Protein AF-T0M481-F1 (afdb_monomer_lite)

Radius of gyration: 25.81 Å; chains: 1; bounding box: 68×19×81 Å

Secondary structure (DSSP, 8-state):
--HHHHSSSS-HHHHHHHHHHHHHHHHH-TT--HHHHHHHHHHHHHHHHHHHHHHHHHHHHHHHHHHHHHTT--HHHHHHHHHHHHHHHHHHHHHHHHHHHHHHHHHHHHHHGGGS---

Organism: Colletotrichum gloeosporioides (strain Cg-14) (NCBI:txid1237896)

pLDDT: mean 72.32, std 14.94, range [41.38, 90.5]

Structure (mmCIF, N/CA/C/O backbone):
data_AF-T0M481-F1
#
_entry.id   AF-T0M481-F1
#
loop_
_atom_site.group_PDB
_atom_site.id
_atom_site.type_symbol
_atom_site.label_atom_id
_atom_site.l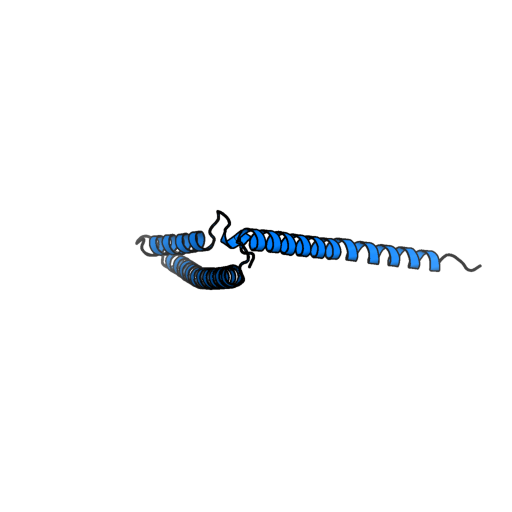abel_alt_id
_atom_site.label_comp_id
_atom_site.label_asym_id
_atom_site.label_entity_id
_atom_site.label_seq_id
_atom_site.pdbx_PDB_ins_code
_atom_site.Cartn_x
_atom_site.Cartn_y
_atom_site.Cartn_z
_atom_site.occupancy
_atom_site.B_iso_or_equiv
_atom_site.auth_seq_id
_atom_site.auth_comp_id
_atom_site.auth_asym_id
_atom_site.auth_atom_id
_atom_site.pdbx_PDB_model_num
ATOM 1 N N . MET A 1 1 ? -0.130 -3.975 10.756 1.00 49.25 1 MET A N 1
ATOM 2 C CA . MET A 1 1 ? 0.041 -2.706 10.017 1.00 49.25 1 MET A CA 1
ATOM 3 C C . MET A 1 1 ? -0.973 -1.734 10.607 1.00 49.25 1 MET A C 1
ATOM 5 O O . MET A 1 1 ? -2.122 -2.134 10.731 1.00 49.25 1 MET A O 1
ATOM 9 N N . HIS A 1 2 ? -0.563 -0.553 11.082 1.00 55.28 2 HIS A N 1
ATOM 10 C CA . HIS A 1 2 ? -1.477 0.374 11.772 1.00 55.28 2 HIS A CA 1
ATOM 11 C C . HIS A 1 2 ? -2.547 0.876 10.802 1.00 55.28 2 HIS A C 1
ATOM 13 O O . HIS A 1 2 ? -2.225 1.422 9.753 1.00 55.28 2 HIS A O 1
ATOM 19 N N . LEU A 1 3 ? -3.817 0.699 11.143 1.00 54.62 3 LEU A N 1
ATOM 20 C CA . LEU A 1 3 ? -4.967 1.100 10.320 1.00 54.62 3 LEU A CA 1
ATOM 21 C C . LEU A 1 3 ? -5.020 2.625 10.134 1.00 54.62 3 LEU A C 1
ATOM 23 O O . LEU A 1 3 ? -5.485 3.103 9.111 1.00 54.62 3 LEU A O 1
ATOM 27 N N . LEU A 1 4 ? -4.435 3.378 11.070 1.00 52.09 4 LEU A N 1
ATOM 28 C CA . LEU A 1 4 ? -4.117 4.803 10.943 1.00 52.09 4 LEU A CA 1
ATOM 29 C C . LEU A 1 4 ? -3.196 5.130 9.753 1.00 52.09 4 LEU A C 1
ATOM 31 O O . LEU A 1 4 ? -3.369 6.172 9.133 1.00 52.09 4 LEU A O 1
ATOM 35 N N . LEU A 1 5 ? -2.265 4.243 9.382 1.00 50.97 5 LEU A N 1
ATOM 36 C CA . LEU A 1 5 ? -1.476 4.382 8.148 1.00 50.97 5 LEU A CA 1
ATOM 37 C C . LEU A 1 5 ? -2.283 3.970 6.910 1.00 50.97 5 LEU A C 1
ATOM 39 O O . LEU A 1 5 ? -2.070 4.536 5.845 1.00 50.97 5 LEU A O 1
ATOM 43 N N . ALA A 1 6 ? -3.229 3.035 7.050 1.00 52.03 6 ALA A N 1
ATOM 44 C CA . ALA A 1 6 ? -4.148 2.652 5.973 1.00 52.03 6 ALA A CA 1
ATOM 45 C C . ALA A 1 6 ? -5.251 3.702 5.714 1.00 52.03 6 ALA A C 1
ATOM 47 O O . ALA A 1 6 ? -5.781 3.767 4.611 1.00 52.03 6 ALA A O 1
ATOM 48 N N . ALA A 1 7 ? -5.587 4.523 6.715 1.00 46.91 7 ALA A N 1
ATOM 49 C CA . ALA A 1 7 ? -6.541 5.633 6.631 1.00 46.91 7 ALA A CA 1
ATOM 50 C C . ALA A 1 7 ? -5.863 7.008 6.454 1.00 46.91 7 ALA A C 1
ATOM 52 O O . ALA A 1 7 ? -6.551 8.018 6.289 1.00 46.91 7 ALA A O 1
ATOM 53 N N . SER A 1 8 ? -4.527 7.060 6.501 1.00 50.88 8 SER A N 1
ATOM 54 C CA . SER A 1 8 ? -3.735 8.265 6.242 1.00 50.88 8 SER A CA 1
ATOM 55 C C . SER A 1 8 ? -3.955 8.737 4.805 1.00 50.88 8 SER A C 1
ATOM 57 O O . SER A 1 8 ? -3.992 7.936 3.875 1.00 50.88 8 SER A O 1
ATOM 59 N N . SER A 1 9 ? -4.045 10.054 4.605 1.00 44.50 9 SER A N 1
ATOM 60 C CA . SER A 1 9 ? -4.241 10.715 3.302 1.00 44.50 9 SER A CA 1
ATOM 61 C C . SER A 1 9 ? -3.121 10.464 2.278 1.00 44.50 9 SER A C 1
ATOM 63 O O . SER A 1 9 ? -3.223 10.877 1.124 1.00 44.50 9 SER A O 1
ATOM 65 N N . THR A 1 10 ? -2.068 9.763 2.685 1.00 53.41 10 THR A N 1
ATOM 66 C CA . THR A 1 10 ? -1.092 9.083 1.835 1.00 53.41 10 THR A CA 1
ATOM 67 C C . THR A 1 10 ? -1.493 7.619 1.674 1.00 53.41 10 THR A C 1
ATOM 69 O O . THR A 1 10 ? -0.901 6.733 2.285 1.00 53.41 10 THR A O 1
ATOM 72 N N . ASP A 1 11 ? -2.514 7.368 0.852 1.00 67.94 11 ASP A N 1
ATOM 73 C CA . ASP A 1 11 ? -2.956 6.018 0.506 1.00 67.94 11 ASP A CA 1
ATOM 74 C C . ASP A 1 11 ? -1.809 5.296 -0.220 1.00 67.94 11 ASP A C 1
ATOM 76 O O . ASP A 1 11 ? -1.587 5.464 -1.420 1.00 67.94 11 ASP A O 1
ATOM 80 N N . TYR A 1 12 ? -1.007 4.542 0.535 1.00 72.00 12 TYR A N 1
ATOM 81 C CA . TYR A 1 12 ? 0.124 3.776 0.013 1.00 72.00 12 TYR A CA 1
ATOM 82 C C . TYR A 1 12 ? -0.323 2.828 -1.110 1.00 72.00 12 TYR A C 1
ATOM 84 O O . TYR A 1 12 ? 0.418 2.628 -2.071 1.00 72.00 12 TYR A O 1
ATOM 92 N N . VAL A 1 13 ? -1.562 2.323 -1.058 1.00 74.94 13 VAL A N 1
ATOM 93 C CA . VAL A 1 13 ? -2.144 1.524 -2.143 1.00 74.94 13 VAL A CA 1
ATOM 94 C C . VAL A 1 13 ? -2.251 2.361 -3.419 1.00 74.94 13 VAL A C 1
ATOM 96 O O . VAL A 1 13 ? -1.928 1.882 -4.508 1.00 74.94 13 VAL A O 1
ATOM 99 N N . GLU A 1 14 ? -2.672 3.616 -3.296 1.00 78.75 14 GLU A N 1
ATOM 100 C CA . GLU A 1 14 ? -2.809 4.534 -4.422 1.00 78.75 14 GLU A CA 1
ATOM 101 C C . GLU A 1 14 ? -1.457 4.997 -4.971 1.00 78.75 14 GLU A C 1
ATOM 103 O O . GLU A 1 14 ? -1.274 5.034 -6.187 1.00 78.75 14 GLU A O 1
ATOM 108 N N . LEU A 1 15 ? -0.472 5.242 -4.103 1.00 79.81 15 LEU A N 1
ATOM 109 C CA . LEU A 1 15 ? 0.903 5.531 -4.520 1.00 79.81 15 LEU A CA 1
ATOM 110 C C . LEU A 1 15 ? 1.496 4.373 -5.326 1.00 79.81 15 LEU A C 1
ATOM 112 O O . LEU A 1 15 ? 2.072 4.589 -6.391 1.00 79.81 15 LEU A O 1
ATOM 116 N N . VAL A 1 16 ? 1.297 3.135 -4.873 1.00 82.94 16 VAL A N 1
ATOM 117 C CA . VAL A 1 16 ? 1.801 1.953 -5.576 1.00 82.94 16 VAL A CA 1
ATOM 118 C C . VAL A 1 16 ? 1.090 1.744 -6.917 1.00 82.94 16 VAL A C 1
ATOM 120 O O . VAL A 1 16 ? 1.746 1.439 -7.915 1.00 82.94 16 VAL A O 1
ATOM 123 N N . LYS A 1 17 ? -0.230 1.967 -6.999 1.00 83.56 17 LYS A N 1
ATOM 124 C CA . LYS A 1 17 ? -0.949 1.956 -8.288 1.00 83.56 17 LYS A CA 1
ATOM 125 C C . LYS A 1 17 ? -0.415 3.021 -9.246 1.00 83.56 17 LYS A C 1
ATOM 127 O O . LYS A 1 17 ? -0.248 2.735 -10.432 1.00 83.56 17 LYS A O 1
ATOM 132 N N . GLN A 1 18 ? -0.133 4.228 -8.750 1.00 83.62 18 GLN A N 1
ATOM 133 C CA . GLN A 1 18 ? 0.468 5.290 -9.557 1.00 83.62 18 GLN A CA 1
ATOM 134 C C . GLN A 1 18 ? 1.862 4.895 -10.054 1.00 83.62 18 GLN A C 1
ATOM 136 O O . GLN A 1 18 ? 2.158 5.118 -11.224 1.00 83.62 18 GLN A O 1
ATOM 141 N N . SER A 1 19 ? 2.689 4.244 -9.229 1.00 82.81 19 SER A N 1
ATOM 142 C CA . SER A 1 19 ? 4.000 3.742 -9.661 1.00 82.81 19 SER A CA 1
ATOM 143 C C . SER A 1 19 ? 3.889 2.693 -10.771 1.00 82.81 19 SER A C 1
ATOM 145 O O . SER A 1 19 ? 4.580 2.808 -11.778 1.00 82.81 19 SER A O 1
ATOM 147 N N . VAL A 1 20 ? 2.984 1.713 -10.644 1.00 86.56 20 VAL A N 1
ATOM 148 C CA . VAL A 1 20 ? 2.738 0.709 -11.702 1.00 86.56 20 VAL A CA 1
ATOM 149 C C . VAL A 1 20 ? 2.296 1.374 -13.004 1.00 86.56 20 VAL A C 1
ATOM 151 O O . VAL A 1 20 ? 2.761 1.003 -14.081 1.00 86.56 20 VAL A O 1
ATOM 154 N N . ARG A 1 21 ? 1.406 2.367 -12.918 1.00 90.00 21 ARG A N 1
ATOM 155 C CA . ARG A 1 21 ? 0.944 3.120 -14.086 1.00 90.00 21 ARG A CA 1
ATOM 156 C C . ARG A 1 21 ? 2.096 3.872 -14.759 1.00 90.00 21 ARG A C 1
ATOM 158 O O . ARG A 1 21 ? 2.266 3.725 -15.962 1.00 90.00 21 ARG A O 1
ATOM 165 N N . LEU A 1 22 ? 2.894 4.617 -13.995 1.00 88.25 22 LEU A N 1
ATOM 166 C CA . LEU A 1 22 ? 4.019 5.397 -14.521 1.00 88.25 22 LEU A CA 1
ATOM 167 C C . LEU A 1 22 ? 5.086 4.509 -15.170 1.00 88.25 22 LEU A C 1
ATOM 169 O O . LEU A 1 22 ? 5.568 4.833 -16.249 1.00 88.25 22 LEU A O 1
ATOM 173 N N . TYR A 1 23 ? 5.436 3.375 -14.555 1.00 86.50 23 TYR A N 1
ATOM 174 C CA . TYR A 1 23 ? 6.412 2.459 -15.149 1.00 86.50 23 TYR A CA 1
ATOM 175 C C . TYR A 1 23 ? 5.873 1.747 -16.390 1.00 86.50 23 TYR A C 1
ATOM 177 O O . TYR A 1 23 ? 6.643 1.503 -17.312 1.00 86.50 23 TYR A O 1
ATOM 185 N N . ASN A 1 24 ? 4.570 1.460 -16.456 1.00 86.56 24 ASN A N 1
ATOM 186 C CA . ASN A 1 24 ? 3.945 0.947 -17.676 1.00 86.56 24 ASN A CA 1
ATOM 187 C C . ASN A 1 24 ? 3.922 1.989 -18.800 1.00 86.56 24 ASN A C 1
ATOM 189 O O . ASN A 1 24 ? 4.218 1.642 -19.938 1.00 86.56 24 ASN A O 1
ATOM 193 N N . GLU A 1 25 ? 3.579 3.243 -18.490 1.00 89.31 25 GLU A N 1
ATOM 194 C CA . GLU A 1 25 ? 3.620 4.351 -19.454 1.00 89.31 25 GLU A CA 1
ATOM 195 C C . GLU A 1 25 ? 5.046 4.524 -19.995 1.00 89.31 25 GLU A C 1
ATOM 197 O O . GLU A 1 25 ? 5.239 4.505 -21.207 1.00 89.31 25 GLU A O 1
ATOM 202 N N . LEU A 1 26 ? 6.048 4.551 -19.108 1.00 86.06 26 LEU A N 1
ATOM 203 C CA . LEU A 1 26 ? 7.460 4.640 -19.478 1.00 86.06 26 LEU A CA 1
ATOM 204 C C . LEU A 1 26 ? 7.919 3.436 -20.314 1.00 86.06 26 LEU A C 1
ATOM 206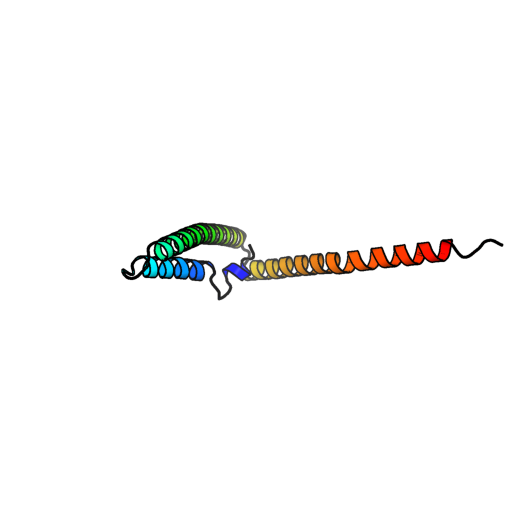 O O . LEU A 1 26 ? 8.633 3.603 -21.292 1.00 86.06 26 LEU A O 1
ATOM 210 N N . PHE A 1 27 ? 7.490 2.217 -19.977 1.00 83.50 27 PHE A N 1
ATOM 211 C CA . PHE A 1 27 ? 7.847 1.011 -20.734 1.00 83.50 27 PHE A CA 1
ATOM 212 C C . PHE A 1 27 ? 7.256 0.991 -22.153 1.00 83.50 27 PHE A C 1
ATOM 214 O O . PHE A 1 27 ? 7.807 0.347 -23.043 1.00 83.50 27 PHE A O 1
ATOM 221 N N . GLN A 1 28 ? 6.132 1.677 -22.369 1.00 85.25 28 GLN A N 1
ATOM 222 C CA . GLN A 1 28 ? 5.497 1.809 -23.681 1.00 85.25 28 GLN A CA 1
ATOM 223 C C . GLN A 1 28 ? 6.123 2.915 -24.541 1.00 85.25 28 GLN A C 1
ATOM 225 O O . GLN A 1 28 ? 5.823 2.984 -25.735 1.00 85.25 28 GLN A O 1
ATOM 230 N N . GLU A 1 29 ? 6.993 3.760 -23.978 1.00 83.31 29 GLU A N 1
ATOM 231 C CA . GLU A 1 29 ? 7.724 4.760 -24.751 1.00 83.31 29 GLU A CA 1
ATOM 232 C C . GLU A 1 29 ? 8.759 4.092 -25.665 1.00 83.31 29 GLU A C 1
ATOM 234 O O . GLU A 1 29 ? 9.632 3.331 -25.245 1.00 83.31 29 GLU A O 1
ATOM 239 N N . SER A 1 30 ? 8.668 4.402 -26.956 1.00 67.44 30 SER A N 1
ATOM 240 C CA . SER A 1 30 ? 9.500 3.817 -28.012 1.00 67.44 30 SER A CA 1
ATOM 241 C C . SER A 1 30 ? 10.965 4.281 -28.016 1.00 67.44 30 SER A C 1
ATOM 243 O O . SER A 1 30 ? 11.756 3.726 -28.776 1.00 67.44 30 SER A O 1
ATOM 245 N N . ASP A 1 31 ? 11.332 5.250 -27.172 1.00 85.38 31 ASP A N 1
ATOM 246 C CA . ASP A 1 31 ? 12.649 5.907 -27.189 1.00 85.38 31 ASP A CA 1
ATOM 247 C C . ASP A 1 31 ? 13.642 5.356 -26.145 1.00 85.38 31 ASP A C 1
ATOM 249 O O . ASP A 1 31 ? 14.769 5.842 -26.044 1.00 85.38 31 ASP A O 1
ATOM 253 N N . LEU A 1 32 ? 13.266 4.323 -25.384 1.00 84.38 32 LEU A N 1
ATOM 254 C CA . LEU A 1 32 ? 14.149 3.717 -24.38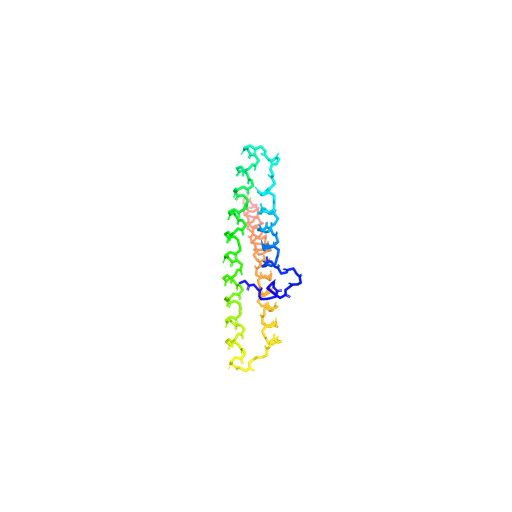5 1.00 84.38 32 LEU A CA 1
ATOM 255 C C . LEU A 1 32 ? 15.219 2.823 -25.024 1.00 84.38 32 LEU A C 1
ATOM 257 O O . LEU A 1 32 ? 14.918 1.938 -25.831 1.00 84.38 32 LEU A O 1
ATOM 261 N N . SER A 1 33 ? 16.468 2.982 -24.587 1.00 89.56 33 SER A N 1
ATOM 262 C CA . SER A 1 33 ? 17.542 2.045 -24.919 1.00 89.56 33 SER A CA 1
ATOM 263 C C . SER A 1 33 ? 17.301 0.659 -24.290 1.00 89.56 33 SER A C 1
ATOM 265 O O . SER A 1 33 ? 16.563 0.540 -23.309 1.00 89.56 33 SER A O 1
ATOM 267 N N . PRO A 1 34 ? 17.944 -0.413 -24.790 1.00 88.06 34 PRO A N 1
ATOM 268 C CA . PRO A 1 34 ? 17.774 -1.760 -24.235 1.00 88.06 34 PRO A CA 1
ATOM 269 C C . PRO A 1 34 ? 18.086 -1.868 -22.733 1.00 88.06 34 PRO A C 1
ATOM 271 O O . PRO A 1 34 ? 17.397 -2.587 -22.006 1.00 88.06 34 PRO A O 1
ATOM 274 N N . ASP A 1 35 ? 19.090 -1.132 -22.251 1.00 89.94 35 ASP A N 1
ATOM 275 C CA . ASP A 1 35 ? 19.462 -1.121 -20.832 1.00 89.94 35 ASP A CA 1
ATOM 276 C C . ASP A 1 35 ? 18.422 -0.379 -19.979 1.00 89.94 35 ASP A C 1
ATOM 278 O O . ASP A 1 35 ? 18.097 -0.803 -18.866 1.00 89.94 35 ASP A O 1
ATOM 282 N N . GLU A 1 36 ? 17.848 0.705 -20.507 1.00 85.62 36 GLU A N 1
ATOM 283 C CA . GLU A 1 36 ? 16.763 1.441 -19.855 1.00 85.62 36 GLU A CA 1
ATOM 284 C C . GLU A 1 36 ? 15.480 0.608 -19.817 1.00 85.62 36 GLU A C 1
ATOM 286 O O . GLU A 1 36 ? 14.880 0.485 -18.752 1.00 85.62 36 GLU A O 1
ATOM 291 N N . GLN A 1 37 ? 15.112 -0.059 -20.916 1.00 87.38 37 GLN A N 1
ATOM 292 C CA . GLN A 1 37 ? 13.972 -0.983 -20.955 1.00 87.38 37 GLN A CA 1
ATOM 293 C C . GLN A 1 37 ? 14.106 -2.100 -19.916 1.00 87.38 37 GLN A C 1
ATOM 295 O O . GLN A 1 37 ? 13.141 -2.420 -19.219 1.00 87.38 37 GLN A 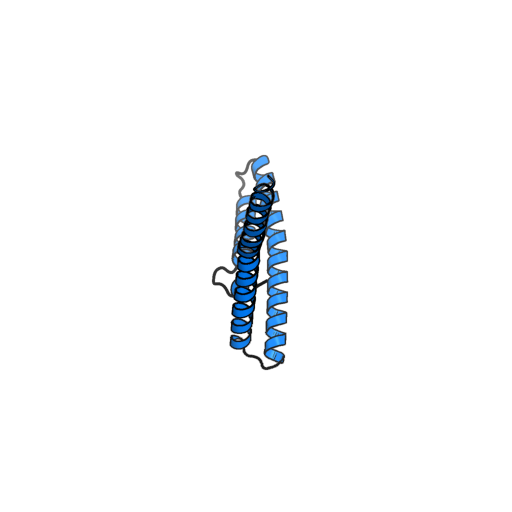O 1
ATOM 300 N N . HIS A 1 38 ? 15.303 -2.676 -19.763 1.00 89.38 38 HIS A N 1
ATOM 301 C CA . HIS A 1 38 ? 15.561 -3.704 -18.751 1.00 89.38 38 HIS A CA 1
ATOM 302 C C . HIS A 1 38 ? 15.387 -3.173 -17.324 1.00 89.38 38 HIS A C 1
ATOM 304 O O . HIS A 1 38 ? 14.794 -3.839 -16.472 1.00 89.38 38 HIS A O 1
ATOM 310 N N . ASN A 1 39 ? 15.875 -1.963 -17.050 1.00 87.44 39 ASN A N 1
ATOM 311 C CA . ASN A 1 39 ? 15.737 -1.341 -15.734 1.00 87.44 39 ASN A CA 1
ATOM 312 C C . ASN A 1 39 ? 14.284 -0.950 -15.430 1.00 87.44 39 ASN A C 1
ATOM 314 O O . ASN A 1 39 ? 13.807 -1.216 -14.327 1.00 87.44 39 A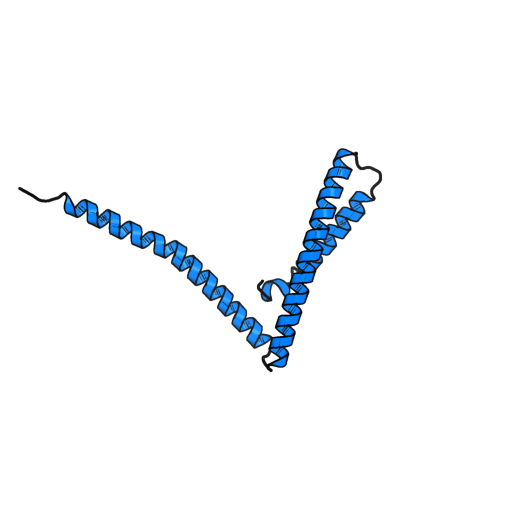SN A O 1
ATOM 318 N N . VAL A 1 40 ? 13.559 -0.399 -16.405 1.00 87.31 40 VAL A N 1
ATOM 319 C CA . VAL A 1 40 ? 12.128 -0.082 -16.280 1.00 87.31 40 VAL A CA 1
ATOM 320 C C . VAL A 1 40 ? 11.312 -1.354 -16.060 1.00 87.31 40 VAL A C 1
ATOM 322 O O . VAL A 1 40 ? 10.459 -1.377 -15.179 1.00 87.31 40 VAL A O 1
ATOM 325 N N . CYS A 1 41 ? 11.630 -2.446 -16.760 1.00 89.31 41 CYS A N 1
ATOM 326 C CA . CYS A 1 41 ? 10.988 -3.745 -16.555 1.00 89.31 41 CYS A CA 1
ATOM 327 C C . CYS A 1 41 ? 11.174 -4.260 -15.116 1.00 89.31 41 CYS A C 1
ATOM 329 O O . CYS A 1 41 ? 10.211 -4.675 -14.472 1.00 89.31 41 CYS A O 1
ATOM 331 N N . LYS A 1 42 ? 12.386 -4.165 -14.552 1.00 90.50 42 LYS A N 1
ATOM 332 C CA . LYS A 1 42 ? 12.627 -4.525 -13.142 1.00 90.50 42 LYS A CA 1
ATOM 333 C C . LYS A 1 42 ? 11.815 -3.670 -12.170 1.00 90.50 42 LYS A C 1
ATOM 335 O O . LYS A 1 42 ? 11.270 -4.206 -11.207 1.00 90.50 42 LYS A O 1
ATOM 340 N N . LEU A 1 43 ? 11.754 -2.358 -12.404 1.00 87.88 43 LEU A N 1
ATOM 341 C CA . LEU A 1 43 ? 10.991 -1.433 -11.563 1.00 87.88 43 LEU A CA 1
ATOM 342 C C . LEU A 1 43 ? 9.487 -1.698 -11.652 1.00 87.88 43 LEU A C 1
ATOM 344 O O . LEU A 1 43 ? 8.809 -1.682 -10.628 1.00 87.88 43 LEU A O 1
ATOM 348 N N . LEU A 1 44 ? 8.983 -2.018 -12.845 1.00 88.62 44 LEU A N 1
ATOM 349 C CA . LEU A 1 44 ? 7.595 -2.406 -13.057 1.00 88.62 44 LEU A CA 1
ATOM 350 C C . LEU A 1 44 ? 7.249 -3.682 -12.279 1.00 88.62 44 LEU A C 1
ATOM 352 O O . LEU A 1 44 ? 6.287 -3.679 -11.517 1.00 88.62 44 LEU A O 1
ATOM 356 N N . VAL A 1 45 ? 8.073 -4.730 -12.380 1.00 90.19 45 VAL A N 1
ATOM 357 C CA . VAL A 1 45 ? 7.881 -5.978 -11.618 1.00 90.19 45 VAL A CA 1
ATOM 358 C C . VAL A 1 45 ? 7.893 -5.714 -10.109 1.00 90.19 45 VAL A C 1
ATOM 360 O O . VAL A 1 45 ? 7.043 -6.225 -9.381 1.00 90.19 45 VAL A O 1
ATOM 363 N N . ALA A 1 46 ? 8.826 -4.893 -9.620 1.00 87.31 46 ALA A N 1
ATOM 364 C CA . ALA A 1 46 ? 8.876 -4.527 -8.206 1.00 87.31 46 ALA A CA 1
ATOM 365 C C . ALA A 1 46 ? 7.612 -3.767 -7.759 1.00 87.31 46 ALA A C 1
ATOM 367 O O . ALA A 1 46 ? 7.063 -4.054 -6.694 1.00 87.31 46 ALA A O 1
ATOM 368 N N . ALA A 1 47 ? 7.118 -2.840 -8.583 1.00 85.88 47 ALA A N 1
ATOM 369 C CA . ALA A 1 47 ? 5.893 -2.093 -8.314 1.00 85.88 47 ALA A CA 1
ATOM 370 C C . ALA A 1 47 ? 4.645 -2.995 -8.330 1.00 85.88 47 ALA A C 1
ATOM 372 O O . ALA A 1 47 ? 3.758 -2.832 -7.493 1.00 85.88 47 ALA A O 1
ATOM 373 N N . GLU A 1 48 ? 4.578 -3.981 -9.228 1.00 86.75 48 GLU A N 1
ATOM 374 C CA . GLU A 1 48 ? 3.490 -4.964 -9.273 1.00 86.75 48 GLU A CA 1
ATOM 375 C C . GLU A 1 48 ? 3.470 -5.864 -8.032 1.00 86.75 48 GLU A C 1
ATOM 377 O O . GLU A 1 48 ? 2.403 -6.097 -7.456 1.00 86.75 48 GLU A O 1
ATOM 382 N N . ILE A 1 49 ? 4.640 -6.322 -7.570 1.00 89.62 49 ILE A N 1
ATOM 383 C CA . ILE A 1 49 ? 4.767 -7.089 -6.322 1.00 89.62 49 ILE A CA 1
ATOM 384 C C . ILE A 1 49 ? 4.272 -6.254 -5.137 1.00 89.62 49 ILE A C 1
ATOM 386 O O . ILE A 1 49 ? 3.404 -6.711 -4.387 1.00 89.62 49 ILE A O 1
ATOM 390 N N . ALA A 1 50 ? 4.753 -5.012 -5.018 1.00 83.38 50 ALA A N 1
ATOM 391 C CA . ALA A 1 50 ? 4.309 -4.084 -3.982 1.00 83.38 50 ALA A CA 1
ATOM 392 C C . ALA A 1 50 ? 2.794 -3.826 -4.063 1.00 83.38 50 ALA A C 1
ATOM 394 O O . ALA A 1 50 ? 2.125 -3.722 -3.039 1.00 83.38 50 ALA A O 1
ATOM 395 N N . SER A 1 51 ? 2.215 -3.785 -5.270 1.00 85.56 51 SER A N 1
ATOM 396 C CA . SER A 1 51 ? 0.767 -3.607 -5.459 1.00 85.56 51 SER A CA 1
ATOM 397 C C . SER A 1 51 ? -0.016 -4.802 -4.924 1.00 85.56 51 SER A C 1
ATOM 399 O O . SER A 1 51 ? -1.049 -4.645 -4.267 1.00 85.56 51 SER A O 1
ATOM 401 N N . GLY A 1 52 ? 0.495 -6.012 -5.160 1.00 82.81 52 GLY A N 1
ATOM 402 C CA . GLY A 1 52 ? -0.068 -7.241 -4.613 1.00 82.81 52 GLY A CA 1
ATOM 403 C C . GLY A 1 52 ? 0.009 -7.314 -3.086 1.00 82.81 52 GLY A C 1
ATOM 404 O O . GLY A 1 52 ? -0.906 -7.841 -2.454 1.00 82.81 52 GLY A O 1
ATOM 405 N N . GLU A 1 53 ? 1.075 -6.799 -2.479 1.00 84.62 53 GLU A N 1
ATOM 406 C CA . GLU A 1 53 ? 1.208 -6.670 -1.020 1.00 84.62 53 GLU A CA 1
ATOM 407 C C . GLU A 1 53 ? 0.233 -5.635 -0.461 1.00 84.62 53 GLU A C 1
ATOM 409 O O . GLU A 1 53 ? -0.607 -5.980 0.368 1.00 84.62 53 GLU A O 1
ATOM 414 N N . ALA A 1 54 ? 0.226 -4.425 -1.022 1.00 80.06 54 ALA A N 1
ATOM 415 C CA . ALA A 1 54 ? -0.660 -3.342 -0.611 1.00 80.06 54 ALA A CA 1
ATOM 416 C C . ALA A 1 54 ? -2.145 -3.749 -0.636 1.00 80.06 54 ALA A C 1
ATOM 418 O O . ALA A 1 54 ? -2.901 -3.451 0.287 1.00 80.06 54 ALA A O 1
ATOM 419 N N . ARG A 1 55 ? -2.575 -4.493 -1.666 1.00 80.12 55 ARG A N 1
ATOM 420 C CA . ARG A 1 55 ? -3.949 -5.020 -1.757 1.00 80.12 55 ARG A CA 1
ATOM 421 C C . ARG A 1 55 ? -4.263 -6.074 -0.698 1.00 80.12 55 ARG A C 1
ATOM 423 O O . ARG A 1 55 ? -5.395 -6.123 -0.208 1.00 80.12 55 ARG A O 1
ATOM 430 N N . ARG A 1 56 ? -3.303 -6.947 -0.378 1.00 82.56 56 ARG A N 1
ATOM 431 C CA . ARG A 1 56 ? -3.467 -7.954 0.682 1.00 82.56 56 ARG A CA 1
ATOM 432 C C . ARG A 1 56 ? -3.606 -7.275 2.037 1.00 82.56 56 ARG A C 1
ATOM 434 O O . ARG A 1 56 ? -4.526 -7.615 2.776 1.00 82.56 56 ARG A O 1
ATOM 441 N N . ASP A 1 57 ? -2.774 -6.278 2.301 1.00 77.38 57 ASP A N 1
ATOM 442 C CA . ASP A 1 57 ? -2.810 -5.517 3.546 1.00 77.38 57 ASP A CA 1
ATOM 443 C C . ASP A 1 57 ? -4.103 -4.710 3.679 1.00 77.38 57 ASP A C 1
ATOM 445 O O . ASP A 1 57 ? -4.749 -4.767 4.724 1.00 77.38 57 ASP A O 1
ATOM 449 N N . GLN A 1 58 ? -4.558 -4.060 2.601 1.00 77.50 58 GLN A N 1
ATOM 450 C CA . GLN A 1 58 ? -5.862 -3.396 2.566 1.00 77.50 58 GLN A CA 1
ATOM 451 C C . GLN A 1 58 ? -7.000 -4.374 2.888 1.00 77.50 58 GLN A C 1
ATOM 453 O O . GLN A 1 58 ? -7.860 -4.069 3.707 1.00 77.50 58 GLN A O 1
ATOM 458 N N . SER A 1 59 ? -6.984 -5.570 2.295 1.00 79.12 59 SER A N 1
ATOM 459 C CA . SER A 1 59 ? -8.022 -6.585 2.530 1.00 79.12 59 SER A CA 1
ATOM 460 C C . SER A 1 59 ? -8.011 -7.106 3.971 1.00 79.12 59 SER A C 1
ATOM 462 O O . SER A 1 59 ? -9.072 -7.318 4.558 1.00 79.12 59 SER A O 1
ATOM 464 N N . ALA A 1 60 ? -6.825 -7.306 4.553 1.00 78.31 60 ALA A N 1
ATOM 465 C CA . ALA A 1 60 ? -6.678 -7.712 5.948 1.00 78.31 60 ALA A CA 1
ATOM 466 C C . ALA A 1 60 ? -7.214 -6.632 6.897 1.00 78.31 60 ALA A C 1
ATOM 468 O O . ALA A 1 60 ? -8.009 -6.931 7.785 1.00 78.31 60 ALA A O 1
ATOM 469 N N . VAL A 1 61 ? -6.859 -5.373 6.637 1.00 74.81 61 VAL A N 1
ATOM 470 C CA . VAL A 1 61 ? -7.356 -4.205 7.369 1.00 74.81 61 VAL A CA 1
ATOM 471 C C . VAL A 1 61 ? -8.879 -4.097 7.285 1.00 74.81 61 VAL A C 1
ATOM 473 O O . VAL A 1 61 ? -9.528 -3.955 8.317 1.00 74.81 61 VAL A O 1
ATOM 476 N N . THR A 1 62 ? -9.472 -4.221 6.094 1.00 76.94 62 THR A N 1
ATOM 477 C CA . THR A 1 62 ? -10.936 -4.212 5.932 1.00 76.94 62 THR A CA 1
ATOM 478 C C . THR A 1 62 ? -11.595 -5.341 6.724 1.00 76.94 62 THR A C 1
ATOM 480 O O . THR A 1 62 ? -12.560 -5.099 7.441 1.00 76.94 62 THR A O 1
ATOM 483 N N . CYS A 1 63 ? -11.035 -6.552 6.674 1.00 79.31 63 CYS A N 1
ATOM 484 C CA . CYS A 1 63 ? -11.540 -7.696 7.432 1.00 79.31 63 CYS A CA 1
ATOM 485 C C . CYS A 1 63 ? -11.511 -7.447 8.950 1.00 79.31 63 CYS A C 1
ATOM 487 O O . CYS A 1 63 ? -12.439 -7.828 9.664 1.00 79.31 63 CYS A O 1
ATOM 489 N N . ASP A 1 64 ? -10.469 -6.792 9.456 1.00 76.88 64 ASP A N 1
ATOM 490 C CA . ASP A 1 64 ? -10.367 -6.465 10.876 1.00 76.88 64 ASP A CA 1
ATOM 491 C C . ASP A 1 64 ? -11.339 -5.350 11.288 1.00 76.88 64 ASP A C 1
ATOM 493 O O . ASP A 1 64 ? -11.960 -5.456 12.347 1.00 76.88 64 ASP A O 1
ATOM 497 N N . ILE A 1 65 ? -11.565 -4.345 10.433 1.00 74.38 65 ILE A N 1
ATOM 498 C CA . ILE A 1 65 ? -12.622 -3.338 10.636 1.00 74.38 65 ILE A CA 1
ATOM 499 C C . ILE A 1 65 ? -13.988 -4.019 10.725 1.00 74.38 65 ILE A C 1
ATOM 501 O O . ILE A 1 65 ? -14.729 -3.778 11.678 1.00 74.38 65 ILE A O 1
ATOM 505 N N . ASP A 1 66 ? -14.303 -4.905 9.781 1.00 78.06 66 ASP A N 1
ATOM 506 C CA . ASP A 1 66 ? -15.595 -5.590 9.723 1.00 78.06 66 ASP A CA 1
ATOM 507 C C . ASP A 1 66 ? -15.846 -6.443 10.973 1.00 78.06 66 ASP A C 1
ATOM 509 O O . ASP A 1 66 ? -16.946 -6.424 11.529 1.00 78.06 66 ASP A O 1
ATOM 513 N N . LYS A 1 67 ? -14.823 -7.146 11.481 1.00 81.31 67 LYS A N 1
ATOM 514 C CA . LYS A 1 67 ? -14.926 -7.895 12.747 1.00 81.31 67 LYS A CA 1
ATOM 515 C C . LYS A 1 67 ? -15.228 -6.978 13.928 1.00 81.31 67 LYS A C 1
ATOM 517 O O . LYS A 1 67 ? -16.024 -7.334 14.792 1.00 81.31 67 LYS A O 1
ATOM 522 N N . ILE A 1 68 ? -14.585 -5.817 13.989 1.00 73.00 68 ILE A N 1
ATOM 523 C CA . ILE A 1 68 ? -14.738 -4.878 15.103 1.00 73.00 68 ILE A CA 1
ATOM 524 C C . ILE A 1 68 ? -16.123 -4.233 15.081 1.00 73.00 68 ILE A C 1
ATOM 526 O O . ILE A 1 68 ? -16.792 -4.193 16.117 1.00 73.00 68 ILE A O 1
ATOM 530 N N . LEU A 1 69 ? -16.591 -3.838 13.896 1.00 76.88 69 LEU A N 1
ATOM 531 C CA . LEU A 1 69 ? -17.955 -3.361 13.685 1.00 76.88 69 LEU A CA 1
ATOM 532 C C . LEU A 1 69 ? -18.992 -4.436 14.046 1.00 76.88 69 LEU A C 1
ATOM 534 O O . LEU A 1 69 ? -19.994 -4.130 14.690 1.00 76.88 69 LEU A O 1
ATOM 538 N N . ALA A 1 70 ? -18.735 -5.704 13.710 1.00 78.19 70 ALA A N 1
ATOM 539 C CA . ALA A 1 70 ? -19.620 -6.821 14.051 1.00 78.19 70 ALA A CA 1
ATOM 540 C C . ALA A 1 70 ? -19.734 -7.077 15.567 1.00 78.19 70 ALA A C 1
ATOM 542 O O . ALA A 1 70 ? -20.752 -7.590 16.027 1.00 78.19 70 ALA A O 1
ATOM 543 N N . ILE A 1 71 ? -18.722 -6.697 16.353 1.00 84.25 71 ILE A N 1
ATOM 544 C CA . ILE A 1 71 ? -18.726 -6.793 17.826 1.00 84.25 71 ILE A CA 1
ATOM 545 C C . ILE A 1 71 ? -19.436 -5.575 18.464 1.00 84.25 71 ILE A C 1
ATOM 547 O O . ILE A 1 71 ? -19.591 -5.504 19.681 1.00 84.25 71 ILE A O 1
ATOM 551 N N . GLY A 1 72 ? -19.918 -4.622 17.655 1.00 80.06 72 GLY A N 1
ATOM 552 C CA . GLY A 1 72 ? -20.625 -3.425 18.118 1.00 80.06 72 GLY A CA 1
ATOM 553 C C . GLY A 1 72 ? -19.702 -2.310 18.611 1.00 80.06 72 GLY A C 1
ATOM 554 O O . GLY A 1 72 ? -20.180 -1.344 19.201 1.00 80.06 72 GLY A O 1
ATOM 555 N N . LYS A 1 73 ? -18.390 -2.433 18.376 1.00 78.44 73 LYS A N 1
ATOM 556 C CA . LYS A 1 73 ? -17.424 -1.362 18.630 1.00 78.44 73 LYS A CA 1
ATOM 557 C C . LYS A 1 73 ? -17.442 -0.367 17.478 1.00 78.44 73 LYS A C 1
ATOM 559 O O . LYS A 1 73 ? -17.623 -0.737 16.318 1.00 78.44 73 LYS A O 1
ATOM 564 N N . THR A 1 74 ? -17.252 0.903 17.798 1.00 78.00 74 THR A N 1
ATOM 565 C CA . THR A 1 74 ? -17.211 1.973 16.806 1.00 78.00 74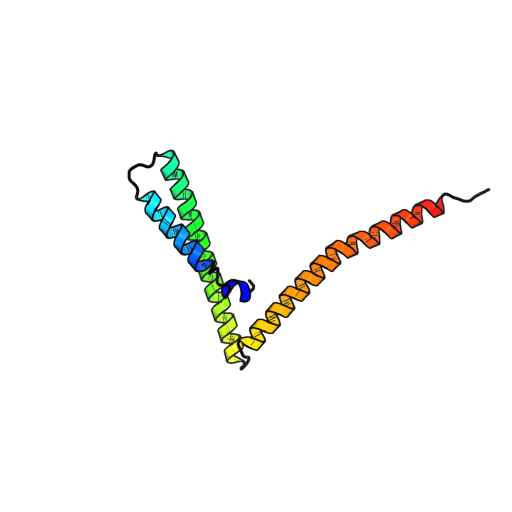 THR A CA 1
ATOM 566 C C . THR A 1 74 ? -15.824 2.082 16.172 1.00 78.00 74 THR A C 1
ATOM 568 O O . THR A 1 74 ? -14.823 1.619 16.718 1.00 78.00 74 THR A O 1
ATOM 571 N N . LEU A 1 75 ? -15.745 2.748 15.017 1.00 71.12 75 LEU A N 1
ATOM 572 C CA . LEU A 1 75 ? -14.462 3.109 14.402 1.00 71.12 75 LEU A CA 1
ATOM 573 C C . LEU A 1 75 ? -13.605 4.006 15.314 1.00 71.12 75 LEU A C 1
ATOM 575 O O . LEU A 1 75 ? -12.384 3.979 15.206 1.00 71.12 75 LEU A O 1
ATOM 579 N N . ILE A 1 76 ? -14.232 4.766 16.220 1.00 76.94 76 ILE A N 1
ATOM 580 C CA . ILE A 1 76 ? -13.536 5.601 17.209 1.00 76.94 76 ILE A CA 1
ATOM 581 C C . ILE A 1 76 ? -12.814 4.707 18.224 1.00 76.94 76 ILE A C 1
ATOM 583 O O . ILE A 1 76 ? -11.629 4.900 18.463 1.00 76.94 76 ILE A O 1
ATOM 587 N N . ASP A 1 77 ? -13.476 3.658 18.723 1.00 75.62 77 ASP A N 1
ATOM 588 C CA . ASP A 1 77 ? -12.859 2.706 19.659 1.00 75.62 77 ASP A CA 1
ATOM 589 C C . ASP A 1 77 ? -11.651 1.983 19.036 1.00 75.62 77 ASP A C 1
ATOM 591 O O . ASP A 1 77 ? -10.673 1.674 19.717 1.00 75.62 77 ASP A O 1
ATOM 595 N N . LEU A 1 78 ? -11.712 1.707 17.728 1.00 73.88 78 LEU A N 1
ATOM 596 C CA . LEU A 1 78 ? -10.600 1.127 16.974 1.00 73.88 78 LEU A CA 1
ATOM 597 C C . LEU A 1 78 ? -9.433 2.106 16.831 1.00 73.88 78 LEU A C 1
ATOM 599 O O . LEU A 1 78 ? -8.277 1.724 17.007 1.00 73.88 78 LEU A O 1
ATOM 603 N N . HIS A 1 79 ? -9.741 3.358 16.511 1.00 74.56 79 HIS A N 1
ATOM 604 C CA . HIS A 1 79 ? -8.754 4.417 16.383 1.00 74.56 79 HIS A CA 1
ATOM 605 C C . HIS A 1 79 ? -8.018 4.663 17.708 1.00 74.56 79 HIS A C 1
ATOM 607 O O . HIS A 1 79 ? -6.787 4.695 17.735 1.00 74.56 79 HIS A O 1
ATOM 613 N N . ASP A 1 80 ? -8.752 4.745 18.817 1.00 79.50 80 ASP A N 1
ATOM 614 C CA . ASP A 1 80 ? -8.174 4.978 20.141 1.00 79.50 80 ASP A CA 1
ATOM 615 C C . ASP A 1 80 ? -7.291 3.806 20.588 1.00 79.50 80 ASP A C 1
ATOM 617 O O . ASP A 1 80 ? -6.176 4.018 21.071 1.00 79.50 80 ASP A O 1
ATOM 621 N N . ALA A 1 81 ? -7.723 2.564 20.336 1.00 77.88 81 ALA A N 1
ATOM 622 C CA . ALA A 1 81 ? -6.921 1.374 20.619 1.00 77.88 81 ALA A CA 1
ATOM 623 C C . ALA A 1 81 ? -5.586 1.360 19.852 1.00 77.88 81 ALA A C 1
ATOM 625 O O . ALA A 1 81 ? -4.572 0.900 20.374 1.00 77.88 81 ALA A O 1
ATOM 626 N N . GLN A 1 82 ? -5.560 1.884 18.626 1.00 74.69 82 GLN A N 1
ATOM 627 C CA . GLN A 1 82 ? -4.351 1.924 17.800 1.00 74.69 82 GLN A CA 1
ATOM 628 C C . GLN A 1 82 ? -3.404 3.054 18.172 1.00 74.69 82 GLN A C 1
ATOM 630 O O . GLN A 1 82 ? -2.189 2.863 18.134 1.00 74.69 82 GLN A O 1
ATOM 635 N N . ILE A 1 83 ? -3.938 4.217 18.554 1.00 79.31 83 ILE A N 1
ATOM 636 C CA . ILE A 1 83 ? -3.122 5.278 19.152 1.00 79.31 83 ILE A CA 1
ATOM 637 C C . ILE A 1 83 ? -2.455 4.746 20.417 1.00 79.31 83 ILE A C 1
ATOM 639 O O . ILE A 1 83 ? -1.263 4.973 20.621 1.00 79.31 83 ILE A O 1
ATOM 643 N N . GLN A 1 84 ? -3.200 4.006 21.236 1.00 80.62 84 GLN A N 1
ATOM 644 C CA . GLN A 1 84 ? -2.662 3.410 22.447 1.00 80.62 84 GLN A CA 1
ATOM 645 C C . GLN A 1 84 ? -1.563 2.382 22.138 1.00 80.62 84 GLN A C 1
ATOM 647 O O . GLN A 1 84 ? -0.464 2.516 22.664 1.00 80.62 84 GLN A O 1
ATOM 652 N N . GLU A 1 85 ? -1.786 1.456 21.199 1.00 79.06 85 GLU A N 1
ATOM 653 C CA . GLU A 1 85 ? -0.756 0.501 20.756 1.00 79.06 85 GLU A CA 1
ATOM 654 C C . GLU A 1 85 ? 0.502 1.208 20.215 1.00 79.06 85 GLU A C 1
ATOM 656 O O . GLU A 1 85 ? 1.632 0.796 20.480 1.00 79.06 85 GLU A O 1
ATOM 661 N N . MET A 1 86 ? 0.334 2.284 19.443 1.00 79.44 86 MET A N 1
ATOM 662 C CA . MET A 1 86 ? 1.455 3.062 18.920 1.00 79.44 86 MET A CA 1
ATOM 663 C C . MET A 1 86 ? 2.245 3.736 20.047 1.00 79.44 86 MET A C 1
ATOM 665 O O . MET A 1 86 ? 3.474 3.663 20.047 1.00 79.44 86 MET A O 1
ATOM 669 N N . ASN A 1 87 ? 1.554 4.353 21.005 1.00 78.94 87 ASN A N 1
ATOM 670 C CA . ASN A 1 87 ? 2.180 4.985 22.163 1.00 78.94 87 ASN A CA 1
ATOM 671 C C . ASN A 1 87 ? 2.921 3.961 23.029 1.00 78.94 87 ASN A C 1
ATOM 673 O O . ASN A 1 87 ? 4.045 4.230 23.441 1.00 78.94 87 ASN A O 1
ATOM 677 N N . ASP A 1 88 ? 2.347 2.774 23.234 1.00 79.25 88 ASP A N 1
ATOM 678 C CA . ASP A 1 88 ? 2.983 1.693 23.990 1.00 79.25 88 ASP A CA 1
ATOM 679 C C . ASP A 1 88 ? 4.277 1.225 23.310 1.00 79.25 88 ASP A C 1
ATOM 681 O O . ASP A 1 88 ? 5.297 1.031 23.968 1.00 79.25 88 ASP A O 1
ATOM 685 N N . ARG A 1 89 ? 4.285 1.118 21.974 1.00 76.81 89 ARG A N 1
ATOM 686 C CA . ARG A 1 89 ? 5.490 0.761 21.204 1.00 76.81 89 ARG A CA 1
ATOM 687 C C . ARG A 1 89 ? 6.562 1.847 21.232 1.00 76.81 89 ARG A C 1
ATOM 689 O O . ARG A 1 89 ? 7.745 1.511 21.246 1.00 76.81 89 ARG A O 1
ATOM 696 N N . ILE A 1 90 ? 6.170 3.123 21.214 1.00 78.75 90 ILE A N 1
ATOM 697 C CA . ILE A 1 90 ? 7.102 4.251 21.368 1.00 78.75 90 ILE A CA 1
ATOM 698 C C . ILE A 1 90 ? 7.717 4.210 22.768 1.00 78.75 90 ILE A C 1
ATOM 700 O O . ILE A 1 90 ? 8.937 4.233 22.895 1.00 78.75 90 ILE A O 1
ATOM 704 N N . LEU A 1 91 ? 6.888 4.044 23.800 1.00 77.88 91 LEU A N 1
ATOM 705 C CA . LEU A 1 91 ? 7.341 3.942 25.182 1.00 77.88 91 LEU A CA 1
ATOM 706 C C . LEU A 1 91 ? 8.288 2.750 25.376 1.00 77.88 91 LEU A C 1
ATOM 708 O O . LEU A 1 91 ? 9.322 2.886 26.018 1.00 77.88 91 LEU A O 1
ATOM 712 N N . GLU A 1 92 ? 7.988 1.593 24.785 1.00 76.69 92 GLU A N 1
ATOM 713 C CA . GLU A 1 92 ? 8.859 0.416 24.845 1.00 76.69 92 GLU A CA 1
ATOM 714 C C . GLU A 1 92 ? 10.201 0.642 24.123 1.00 76.69 92 GLU A C 1
ATOM 716 O O . GLU A 1 92 ? 11.242 0.169 24.582 1.00 76.69 92 GLU A O 1
ATOM 721 N N . GLN A 1 93 ? 10.205 1.376 23.005 1.00 73.94 93 GLN A N 1
ATOM 722 C CA . GLN A 1 93 ? 11.438 1.756 22.309 1.00 73.94 93 GLN A CA 1
ATOM 723 C C . GLN A 1 93 ? 12.269 2.762 23.100 1.00 73.94 93 GLN A C 1
ATOM 725 O O . GLN A 1 93 ? 13.493 2.630 23.132 1.00 73.94 93 GLN A O 1
ATOM 730 N N . ASP A 1 94 ? 11.628 3.725 23.756 1.00 72.00 94 ASP A N 1
ATOM 731 C CA . ASP A 1 94 ? 12.307 4.683 24.621 1.00 72.00 94 ASP A CA 1
ATOM 732 C C . ASP A 1 94 ? 12.873 3.979 25.859 1.00 72.00 94 ASP A C 1
ATOM 734 O O . ASP A 1 94 ? 14.051 4.139 26.165 1.00 72.00 94 ASP A O 1
ATOM 738 N N . ILE A 1 95 ? 12.112 3.089 26.502 1.00 68.38 95 ILE A N 1
ATOM 739 C CA . ILE A 1 95 ? 12.609 2.261 27.612 1.00 68.38 95 ILE A CA 1
ATOM 740 C C . ILE A 1 95 ? 13.796 1.398 27.168 1.00 68.38 95 ILE A C 1
ATOM 742 O O . ILE A 1 95 ? 14.766 1.284 27.907 1.00 68.38 95 ILE A O 1
ATOM 746 N N . LYS A 1 96 ? 13.779 0.820 25.962 1.00 64.38 96 LYS A N 1
ATOM 747 C CA . LYS A 1 96 ? 14.927 0.066 25.427 1.00 64.38 96 LYS A CA 1
ATOM 748 C C . LYS A 1 96 ? 16.139 0.957 25.141 1.00 64.38 96 LYS A C 1
ATOM 750 O O . LYS A 1 96 ? 17.259 0.554 25.423 1.00 64.38 96 LYS A O 1
ATOM 755 N N . ARG A 1 97 ? 15.937 2.173 24.625 1.00 58.84 97 ARG A N 1
ATOM 756 C CA . ARG A 1 97 ? 17.027 3.121 24.328 1.00 58.84 97 ARG A CA 1
ATOM 757 C C . ARG A 1 97 ? 17.647 3.754 25.572 1.00 58.84 97 ARG A C 1
ATOM 759 O O . ARG A 1 97 ? 18.847 4.003 25.569 1.00 58.84 97 ARG A O 1
ATOM 766 N N . PHE A 1 98 ? 16.853 4.028 26.603 1.00 57.09 98 PHE A N 1
ATOM 767 C CA . PHE A 1 98 ? 17.312 4.680 27.832 1.00 57.09 98 PHE A CA 1
ATOM 768 C C . PHE A 1 98 ? 17.635 3.682 28.956 1.00 57.09 98 PHE A C 1
ATOM 770 O O . PHE A 1 98 ? 18.541 3.929 29.744 1.00 57.09 98 PHE A O 1
ATOM 777 N N . GLY A 1 99 ? 16.988 2.516 28.988 1.00 54.28 99 GLY A N 1
ATOM 778 C CA . GLY A 1 99 ? 17.249 1.458 29.969 1.00 54.28 99 GLY A CA 1
ATOM 779 C C . GLY A 1 99 ? 18.553 0.687 29.739 1.00 54.28 99 GLY A C 1
ATOM 780 O O . GLY A 1 99 ? 19.107 0.137 30.684 1.00 54.28 99 GLY A O 1
ATOM 781 N N . GLU A 1 100 ? 19.094 0.671 28.516 1.00 52.69 100 GLU A N 1
ATOM 782 C CA . GLU A 1 100 ? 20.433 0.115 28.249 1.00 52.69 100 GLU A CA 1
ATOM 783 C C . GLU A 1 100 ? 21.565 1.082 28.655 1.00 52.69 100 GLU A C 1
ATOM 785 O O . GLU A 1 100 ? 22.678 0.636 28.928 1.00 52.69 100 GLU A O 1
ATOM 790 N N . GLY A 1 101 ? 21.282 2.388 28.752 1.00 46.50 101 GLY A N 1
ATOM 791 C CA . GLY A 1 101 ? 22.262 3.415 29.124 1.00 46.50 101 GLY A CA 1
ATOM 792 C C . GLY A 1 101 ? 22.500 3.548 30.631 1.00 46.50 101 GLY A C 1
ATOM 793 O O . GLY A 1 101 ? 23.625 3.814 31.046 1.00 46.50 101 GLY A O 1
ATOM 794 N N . GLU A 1 102 ? 21.481 3.319 31.463 1.00 47.81 102 GLU A N 1
ATOM 795 C CA . GLU A 1 102 ? 21.622 3.435 32.925 1.00 47.81 102 GLU A CA 1
ATOM 796 C C . GLU A 1 102 ? 22.243 2.182 33.570 1.00 47.81 102 GLU A C 1
ATOM 798 O O . GLU A 1 102 ? 22.955 2.288 34.564 1.00 47.81 102 GLU A O 1
ATOM 803 N N . VAL A 1 103 ? 22.087 0.995 32.967 1.00 47.59 103 VAL A N 1
ATOM 804 C CA . VAL A 1 103 ? 22.662 -0.256 33.511 1.00 47.59 103 VAL A CA 1
ATOM 805 C C . VAL A 1 103 ? 24.171 -0.384 33.235 1.00 47.59 103 VAL A C 1
ATOM 807 O O . VAL A 1 103 ? 24.869 -1.099 33.956 1.00 47.59 103 VAL A O 1
ATOM 810 N N . GLN A 1 104 ? 24.705 0.297 32.212 1.00 43.38 104 GLN A N 1
ATOM 811 C CA . GLN A 1 104 ? 26.156 0.342 31.977 1.00 43.38 104 GLN A CA 1
ATOM 812 C C . GLN A 1 104 ? 26.871 1.369 32.863 1.00 43.38 104 GLN A C 1
ATOM 814 O O . GLN A 1 104 ? 27.978 1.083 33.315 1.00 43.38 104 GLN A O 1
ATOM 819 N N . ALA A 1 105 ? 26.234 2.499 33.187 1.00 47.09 105 ALA A N 1
ATOM 820 C CA . ALA A 1 105 ? 26.833 3.518 34.050 1.00 47.09 105 ALA A CA 1
ATOM 821 C C . ALA A 1 105 ? 27.041 3.022 35.496 1.00 47.09 105 ALA A C 1
ATOM 823 O O . ALA A 1 105 ? 28.102 3.246 36.071 1.00 47.09 105 ALA A O 1
ATOM 824 N N . GLU A 1 106 ? 26.099 2.254 36.058 1.00 46.50 106 GLU A N 1
ATOM 825 C CA . GLU A 1 106 ? 26.241 1.712 37.424 1.00 46.50 106 GLU A CA 1
ATOM 826 C C . GLU A 1 106 ? 27.246 0.547 37.541 1.00 46.50 106 GLU A C 1
ATOM 828 O O . GLU A 1 106 ? 27.660 0.185 38.649 1.00 46.50 106 GLU A O 1
ATOM 833 N N . LYS A 1 107 ? 27.652 -0.065 36.418 1.00 46.03 107 LYS A N 1
ATOM 834 C CA . LYS A 1 107 ? 28.674 -1.124 36.412 1.00 46.03 107 LYS A CA 1
ATOM 835 C C . LYS A 1 107 ? 30.097 -0.584 36.338 1.00 46.03 107 LYS A C 1
ATOM 837 O O . LYS A 1 107 ? 30.975 -1.186 36.944 1.00 46.03 107 LYS A O 1
ATOM 842 N N . GLU A 1 108 ? 30.322 0.527 35.641 1.00 48.56 108 GLU A N 1
ATOM 843 C CA . GLU A 1 108 ? 31.654 1.141 35.566 1.00 48.56 108 GLU A CA 1
ATOM 844 C C . GLU A 1 108 ? 31.996 1.942 36.835 1.00 48.56 108 GLU A C 1
ATOM 846 O O . GLU A 1 108 ? 33.149 1.926 37.257 1.00 48.56 108 GLU A O 1
ATOM 851 N N . GLU A 1 109 ? 31.014 2.540 37.522 1.00 48.06 109 GLU A N 1
ATOM 852 C CA . GLU A 1 109 ? 31.267 3.245 38.794 1.00 48.06 109 GLU A CA 1
ATOM 853 C C . GLU A 1 109 ? 31.587 2.299 39.973 1.00 48.06 109 GLU A C 1
ATOM 855 O O . GLU A 1 109 ? 32.334 2.670 40.875 1.00 48.06 109 GLU A O 1
ATOM 860 N N . ASN A 1 110 ? 31.099 1.050 39.962 1.00 48.06 110 ASN A N 1
ATOM 861 C CA . ASN A 1 110 ? 31.371 0.082 41.040 1.00 48.06 110 ASN A CA 1
ATOM 862 C C . ASN A 1 110 ? 32.705 -0.677 40.898 1.00 48.06 110 ASN A C 1
ATOM 864 O O . ASN A 1 110 ? 33.162 -1.282 41.871 1.00 48.06 110 ASN A O 1
ATOM 868 N N . GLU A 1 111 ? 33.336 -0.690 39.719 1.00 48.84 111 GLU A N 1
ATOM 869 C CA . GLU A 1 111 ? 34.645 -1.343 39.542 1.00 48.84 111 GLU A CA 1
ATOM 870 C C . GLU A 1 111 ? 35.823 -0.428 39.922 1.00 48.84 111 GLU A C 1
ATOM 872 O O . GLU A 1 111 ? 36.874 -0.938 40.321 1.00 48.84 111 GLU A O 1
ATOM 877 N N . ASP A 1 112 ? 35.643 0.898 39.895 1.00 48.94 112 ASP A N 1
ATOM 878 C CA . ASP A 1 112 ? 36.699 1.864 40.245 1.00 48.94 112 ASP A CA 1
ATOM 879 C C . ASP A 1 112 ? 36.813 2.100 41.770 1.00 48.94 112 ASP A C 1
ATOM 881 O O . ASP A 1 112 ? 37.900 2.351 42.293 1.00 48.94 112 ASP A O 1
ATOM 885 N N . GLU A 1 113 ? 35.736 1.901 42.543 1.00 50.81 113 GLU A N 1
ATOM 886 C CA . GLU A 1 113 ? 35.803 1.965 44.017 1.00 50.81 113 GLU A CA 1
ATOM 887 C C . GLU A 1 113 ? 36.445 0.716 44.659 1.00 50.81 113 GLU A C 1
ATOM 889 O O . GLU A 1 113 ? 36.928 0.770 45.795 1.00 50.81 113 GLU A O 1
ATOM 894 N N . ALA A 1 114 ? 36.529 -0.412 43.943 1.00 51.28 114 ALA A N 1
ATOM 895 C CA . ALA A 1 114 ? 37.063 -1.667 44.483 1.00 51.28 114 ALA A CA 1
ATOM 896 C C . ALA A 1 114 ? 38.601 -1.793 44.422 1.00 51.28 114 ALA A C 1
ATOM 898 O O . ALA A 1 114 ? 39.159 -2.697 45.050 1.00 51.28 114 ALA A O 1
ATOM 899 N N . GLN A 1 115 ? 39.312 -0.907 43.711 1.00 52.69 115 GLN A N 1
ATOM 900 C CA . GLN A 1 115 ? 40.788 -0.929 43.641 1.00 52.69 115 GLN A CA 1
ATOM 901 C C . GLN A 1 115 ? 41.471 0.068 44.590 1.00 52.69 115 GLN A C 1
ATOM 903 O O . GLN A 1 115 ? 42.699 0.153 44.642 1.00 52.69 115 GLN A O 1
ATOM 908 N N . GLY A 1 116 ? 40.686 0.799 45.379 1.00 52.12 116 GLY A N 1
ATOM 909 C CA . GLY A 1 116 ? 41.153 1.942 46.146 1.00 52.12 116 GLY A CA 1
ATOM 910 C C . GLY A 1 116 ? 41.353 1.741 47.642 1.00 52.12 116 GLY A C 1
ATOM 911 O O . GLY A 1 116 ? 41.278 2.747 48.330 1.00 52.12 116 GLY A O 1
ATOM 912 N N . HIS A 1 117 ? 41.579 0.543 48.202 1.00 48.72 117 HIS A N 1
ATOM 913 C CA . HIS A 1 117 ? 42.064 0.440 49.595 1.00 48.72 117 HIS A CA 1
ATOM 914 C C . HIS A 1 117 ? 42.624 -0.938 49.959 1.00 48.72 117 HIS A C 1
ATOM 916 O O . HIS A 1 117 ? 41.876 -1.901 50.101 1.00 48.72 117 HIS A O 1
ATOM 922 N N . THR A 1 118 ? 43.935 -1.022 50.194 1.00 41.38 118 THR A N 1
ATOM 923 C CA . THR A 1 118 ? 44.568 -1.833 51.257 1.00 41.38 118 THR A CA 1
ATOM 924 C C . THR A 1 118 ? 46.073 -1.491 51.338 1.00 41.38 118 THR A C 1
ATOM 926 O O . THR A 1 118 ? 46.614 -0.992 50.357 1.00 41.38 118 THR A O 1
ATOM 929 N N . PRO A 1 119 ? 46.718 -1.653 52.512 1.00 48.19 119 PRO A N 1
ATOM 930 C CA . PRO A 1 119 ? 47.370 -0.588 53.294 1.00 48.19 119 PRO A CA 1
ATOM 931 C C . PRO A 1 119 ? 48.811 -0.231 52.911 1.00 48.19 119 PRO A C 1
ATOM 933 O O . PRO A 1 119 ? 49.546 -1.124 52.435 1.00 48.19 119 PRO A O 1
#

Sequence (119 aa):
MHLLLAASSTDYVELVKQSVRLYNELFQESDLSPDEQHNVCKLLVAAEIASGEARRDQSAVTCDIDKILAIGKTLIDLHDAQIQEMNDRILEQDIKRFGEGEVQAEKEENEDEAQGHTP

Foldseek 3Di:
DQVCVCPPPPNVLVVLVVQLVVLVVVLPDPPDDPVRNVVSVVSNVVSVVVNVVSVVVNVVSVVVVVVCVVVVHDPVNSVVVRVVVVVVVVVVVVCVVVVVVVVVVVVVVVVVVVVPDDD